Protein AF-A0A3P6UC79-F1 (afdb_monomer_lite)

Secondary structure (DSSP, 8-state):
-HHHHHHHH---HHHHHHHHHTT-SSPPPPBP-SSSSS-S--B-HHHHHHHHHHHHHTTS--TTT--HHHHHHHTSGGGT-EEEEETTTEEEEPPP-SS-EEETTEEE--PPP----

InterPro domains:
  IPR029021 Protein-tyrosine phosphatase-like [G3DSA:3.90.190.10] (1-56)
  IPR029021 Protein-tyrosine phosphatase-like [SSF52799] (1-64)
  IPR029021 Protein-tyrosine phosphatase-like [SSF52799] (46-107)
  IPR029260 Dual specificity/tyrosine protein phosphatase, N-terminal [PF14671] (1-54)
  IPR050561 Protein Tyrosine Phosphatase [PTHR23339] (2-96)

Sequence (117 aa):
MASYLIIYHGVTADAAYLRLEAAQPPKFIGFRDAALGEPTYLLHLHDVLRAVEKGLHHKWFDINTFDAEEYELYERVENGDMNWIIPGKILSFCGPHNESRIEDGDNFVLDGPHIRL

Radius of gyration: 18.31 Å; chains: 1; bounding box: 44×36×46 Å

Organism: Cylicostephanus goldi (NCBI:txid71465)

Structure (mmCIF, N/CA/C/O backbone):
data_AF-A0A3P6UC79-F1
#
_entry.id   AF-A0A3P6UC79-F1
#
loop_
_atom_site.group_PDB
_atom_site.id
_atom_site.type_symbol
_atom_site.label_atom_id
_atom_site.label_alt_id
_atom_site.label_comp_id
_atom_site.label_asym_id
_atom_site.label_entity_id
_atom_site.label_seq_id
_atom_site.pdbx_PDB_ins_code
_atom_site.Cartn_x
_atom_site.Cartn_y
_atom_site.Cartn_z
_atom_site.occupancy
_atom_site.B_iso_or_equiv
_atom_site.auth_seq_id
_atom_site.auth_comp_id
_atom_site.auth_asym_id
_atom_site.auth_atom_id
_atom_site.pdbx_PDB_model_num
ATOM 1 N N . MET A 1 1 ? 0.071 -2.349 12.214 1.00 85.75 1 MET A N 1
ATOM 2 C CA . MET A 1 1 ? -1.015 -2.903 13.063 1.00 85.75 1 MET A CA 1
ATOM 3 C C . MET A 1 1 ? -2.410 -2.564 12.534 1.00 85.75 1 MET A C 1
ATOM 5 O O . MET A 1 1 ? -3.192 -3.481 12.345 1.00 85.75 1 MET A O 1
ATOM 9 N N . ALA A 1 2 ? -2.733 -1.298 12.244 1.00 93.44 2 ALA A N 1
ATOM 10 C CA . ALA A 1 2 ? -4.046 -0.920 11.701 1.00 93.44 2 ALA A CA 1
ATOM 11 C C . ALA A 1 2 ? -4.360 -1.563 10.333 1.00 93.44 2 ALA A C 1
ATOM 13 O O . ALA A 1 2 ? -5.404 -2.185 10.177 1.00 93.44 2 ALA A O 1
ATOM 14 N N . SER A 1 3 ? -3.428 -1.491 9.376 1.00 95.50 3 SER A N 1
ATOM 15 C CA . SER A 1 3 ? -3.563 -2.122 8.053 1.00 95.50 3 SER A CA 1
ATOM 16 C C . SER A 1 3 ? -3.791 -3.633 8.133 1.00 95.50 3 SER A C 1
ATOM 18 O O . SER A 1 3 ? -4.627 -4.163 7.414 1.00 95.50 3 SER A O 1
ATOM 20 N N . TYR A 1 4 ? -3.120 -4.316 9.064 1.00 95.94 4 TYR A N 1
ATOM 21 C CA . TYR A 1 4 ? -3.323 -5.742 9.323 1.00 95.94 4 TYR A CA 1
ATOM 22 C C . TYR A 1 4 ? -4.775 -6.060 9.722 1.00 95.94 4 TYR A C 1
ATOM 24 O O . TYR A 1 4 ? -5.352 -7.013 9.210 1.00 95.94 4 TYR A O 1
ATOM 32 N N . LEU A 1 5 ? -5.403 -5.238 10.575 1.00 95.94 5 LEU A N 1
ATOM 33 C CA . LEU A 1 5 ? -6.818 -5.409 10.932 1.00 95.94 5 LEU A CA 1
ATOM 34 C C . LEU A 1 5 ? -7.749 -5.233 9.725 1.00 95.94 5 LEU A C 1
ATOM 36 O O . LEU A 1 5 ? -8.759 -5.925 9.627 1.00 95.94 5 LEU A O 1
ATOM 40 N N . ILE A 1 6 ? -7.412 -4.324 8.813 1.00 97.50 6 ILE A N 1
ATOM 41 C CA . ILE A 1 6 ? -8.199 -4.093 7.599 1.00 97.50 6 ILE A CA 1
ATOM 42 C C . ILE A 1 6 ? -8.055 -5.289 6.648 1.00 97.50 6 ILE A C 1
ATOM 44 O O . ILE A 1 6 ? -9.056 -5.864 6.234 1.00 97.50 6 ILE A O 1
ATOM 48 N N . ILE A 1 7 ? -6.817 -5.705 6.363 1.00 97.00 7 ILE A N 1
ATOM 49 C CA . ILE A 1 7 ? -6.505 -6.763 5.391 1.00 97.00 7 ILE A CA 1
ATOM 50 C C . ILE A 1 7 ? -6.976 -8.140 5.880 1.00 97.00 7 ILE A C 1
ATOM 52 O O . ILE A 1 7 ? -7.666 -8.843 5.150 1.00 97.00 7 ILE A O 1
ATOM 56 N N . TYR A 1 8 ? -6.627 -8.530 7.109 1.00 96.12 8 TYR A N 1
ATOM 57 C CA . TYR A 1 8 ? -6.860 -9.894 7.605 1.00 96.12 8 TYR A CA 1
ATOM 58 C C . TYR A 1 8 ? -8.159 -10.061 8.389 1.00 96.12 8 TYR A C 1
ATOM 60 O O . TYR A 1 8 ? -8.714 -11.156 8.434 1.00 96.12 8 TYR A O 1
ATOM 68 N N . HIS A 1 9 ? -8.646 -8.999 9.033 1.00 95.38 9 HIS A N 1
ATOM 69 C CA . HIS A 1 9 ? -9.846 -9.064 9.870 1.00 95.38 9 HIS A CA 1
ATOM 70 C C . HIS A 1 9 ? -11.046 -8.319 9.270 1.00 95.38 9 HIS A C 1
ATOM 72 O O . HIS A 1 9 ? -12.098 -8.275 9.908 1.00 95.38 9 HIS A O 1
ATOM 78 N N . GLY A 1 10 ? -10.910 -7.732 8.073 1.00 94.56 10 GLY A N 1
ATOM 79 C CA . GLY A 1 10 ? -11.996 -7.027 7.384 1.00 94.56 10 GLY A CA 1
ATOM 80 C C . GLY A 1 10 ? -12.540 -5.825 8.160 1.00 94.56 10 GLY A C 1
ATOM 81 O O . GLY A 1 10 ? -13.695 -5.438 7.986 1.00 94.56 10 GLY A O 1
ATOM 82 N N . VAL A 1 11 ? -11.746 -5.260 9.073 1.00 97.06 11 VAL A N 1
ATOM 83 C CA . VAL A 1 11 ? -12.148 -4.096 9.867 1.00 97.06 11 VAL A CA 1
ATOM 84 C C . VAL A 1 11 ? -12.126 -2.858 8.975 1.00 97.06 11 VAL A C 1
ATOM 86 O O . VAL A 1 11 ? -11.161 -2.642 8.253 1.00 97.06 11 VAL A O 1
ATOM 89 N N . THR A 1 12 ? -13.153 -2.011 9.056 1.00 97.81 12 THR A N 1
ATOM 90 C CA . THR A 1 12 ? -13.175 -0.755 8.282 1.00 97.81 12 THR A CA 1
ATOM 91 C C . THR A 1 12 ? -12.043 0.193 8.685 1.00 97.81 12 THR A C 1
ATOM 93 O O . THR A 1 12 ? -11.631 0.200 9.853 1.00 97.81 12 THR A O 1
ATOM 96 N N . ALA A 1 13 ? -11.590 1.047 7.766 1.00 97.19 13 ALA A N 1
ATOM 97 C CA . ALA A 1 13 ? -10.519 2.014 8.025 1.00 97.19 13 ALA A CA 1
ATOM 98 C C . ALA A 1 13 ? -10.817 2.926 9.229 1.00 97.19 13 ALA A C 1
ATOM 100 O O . ALA A 1 13 ? -9.952 3.128 10.084 1.00 97.19 13 ALA A O 1
ATOM 101 N N . ASP A 1 14 ? -12.054 3.418 9.335 1.00 96.31 14 ASP A N 1
ATOM 102 C CA . ASP A 1 14 ? -12.504 4.276 10.436 1.00 96.31 14 ASP A CA 1
ATOM 103 C C . ASP A 1 14 ? -12.452 3.536 11.786 1.00 96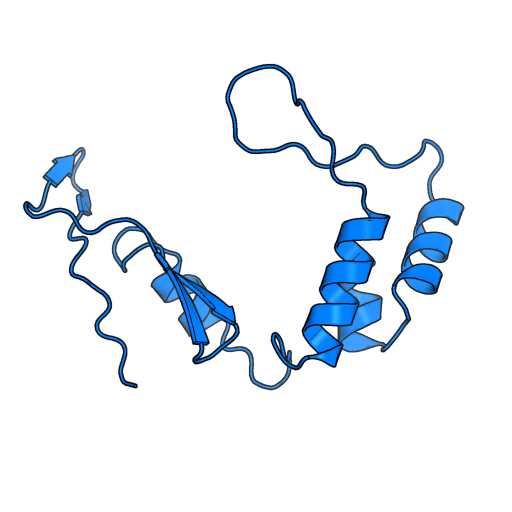.31 14 ASP A C 1
ATOM 105 O O . ASP A 1 14 ? -11.905 4.045 12.766 1.00 96.31 14 ASP A O 1
ATOM 109 N N . ALA A 1 15 ? -12.949 2.295 11.843 1.00 95.88 15 ALA A N 1
ATOM 110 C CA . ALA A 1 15 ? -12.910 1.495 13.068 1.00 95.88 15 ALA A CA 1
ATOM 111 C C . ALA A 1 15 ? -11.476 1.123 13.481 1.00 95.88 15 ALA A C 1
ATOM 113 O O . ALA A 1 15 ? -11.159 1.117 14.672 1.00 95.88 15 ALA A O 1
ATOM 114 N N . ALA A 1 16 ? -10.600 0.816 12.519 1.00 95.19 16 ALA A N 1
ATOM 115 C CA . ALA A 1 16 ? -9.190 0.548 12.787 1.00 95.19 16 ALA A CA 1
ATOM 116 C C . ALA A 1 16 ? -8.480 1.799 13.330 1.00 95.19 16 ALA A C 1
ATOM 118 O O . ALA A 1 16 ? -7.730 1.695 14.301 1.00 95.19 16 ALA A O 1
ATOM 119 N N . TYR A 1 17 ? -8.758 2.973 12.756 1.00 94.19 17 TYR A N 1
ATOM 120 C CA . TYR A 1 17 ? -8.204 4.249 13.205 1.00 94.19 17 TYR A CA 1
ATOM 121 C C . TYR A 1 17 ? -8.605 4.575 14.649 1.00 94.19 17 TYR A C 1
ATOM 123 O O . TYR A 1 17 ? -7.728 4.810 15.479 1.00 94.19 17 TYR A O 1
ATOM 131 N N . LEU A 1 18 ? -9.898 4.486 14.984 1.00 92.75 18 LEU A N 1
ATOM 132 C CA . LEU A 1 18 ? -10.399 4.773 16.336 1.00 92.75 18 LEU A CA 1
ATOM 133 C C . LEU A 1 18 ? -9.784 3.858 17.405 1.00 92.75 18 LEU A C 1
ATOM 135 O O . LEU A 1 18 ? -9.486 4.307 18.511 1.00 92.75 18 LEU A O 1
ATOM 139 N N . ARG A 1 19 ? -9.555 2.577 17.080 1.00 91.12 19 ARG A N 1
ATOM 140 C CA . ARG A 1 19 ? -8.898 1.627 17.997 1.00 91.12 19 ARG A CA 1
ATOM 141 C C . ARG A 1 19 ? -7.454 2.015 18.303 1.00 91.12 19 ARG A C 1
ATOM 143 O O . ARG A 1 19 ? -7.006 1.795 19.424 1.00 91.12 19 ARG A O 1
ATOM 150 N N . LEU A 1 20 ? -6.731 2.561 17.324 1.00 87.81 20 LEU A N 1
ATOM 151 C CA . LEU A 1 20 ? -5.366 3.040 17.536 1.00 87.81 20 LEU A CA 1
ATOM 152 C C . LEU A 1 20 ? -5.337 4.390 18.250 1.00 87.81 20 LEU A C 1
ATOM 154 O O . LEU A 1 20 ? -4.541 4.559 19.167 1.00 87.81 20 LEU A O 1
ATOM 158 N N . GLU A 1 21 ? -6.197 5.331 17.858 1.00 84.38 21 GLU A N 1
ATOM 159 C CA . GLU A 1 21 ? -6.249 6.667 18.463 1.00 84.38 21 GLU A CA 1
ATOM 160 C C . GLU A 1 21 ? -6.561 6.589 19.963 1.00 84.38 21 GLU A C 1
ATOM 162 O O . GLU A 1 21 ? -5.900 7.241 20.769 1.00 84.38 21 GLU A O 1
ATOM 167 N N . ALA A 1 22 ? -7.496 5.720 20.357 1.00 81.88 22 ALA A N 1
ATOM 168 C CA . ALA A 1 22 ? -7.827 5.499 21.763 1.00 81.88 22 ALA A CA 1
ATOM 169 C C . ALA A 1 22 ? -6.657 4.933 22.590 1.00 81.88 22 ALA A C 1
ATOM 171 O O . ALA A 1 22 ? -6.630 5.102 23.808 1.00 81.88 22 ALA A O 1
ATOM 172 N N . ALA A 1 23 ? -5.699 4.256 21.950 1.00 72.12 23 ALA A N 1
ATOM 173 C CA . ALA A 1 23 ? -4.596 3.583 22.625 1.00 72.12 23 ALA A CA 1
ATOM 174 C C . ALA A 1 23 ? -3.355 4.473 22.826 1.00 72.12 23 ALA A C 1
ATOM 176 O O . ALA A 1 23 ? -2.461 4.077 23.575 1.00 72.12 23 ALA A O 1
ATOM 177 N N . GLN A 1 24 ? -3.265 5.642 22.174 1.00 69.25 24 GLN A N 1
ATOM 178 C CA . GLN A 1 24 ? -2.022 6.420 22.151 1.00 69.25 24 GLN A CA 1
ATOM 179 C C . GLN A 1 24 ? -2.240 7.946 22.088 1.00 69.25 24 GLN A C 1
ATOM 181 O O . GLN A 1 24 ? -2.257 8.532 21.008 1.00 69.25 24 GLN A O 1
ATOM 186 N N . PRO A 1 25 ? -2.339 8.638 23.237 1.00 66.88 25 PRO A N 1
ATOM 187 C CA . PRO A 1 25 ? -1.982 10.051 23.320 1.00 66.88 25 PRO A CA 1
ATOM 188 C C . PRO A 1 25 ? -0.445 10.181 23.384 1.00 66.88 25 PRO A C 1
ATOM 190 O O . PRO A 1 25 ? 0.175 9.474 24.181 1.00 66.88 25 PRO A O 1
ATOM 193 N N . PRO A 1 26 ? 0.212 11.070 22.610 1.00 74.50 26 PRO A N 1
ATOM 194 C CA . PRO A 1 26 ? -0.315 12.125 21.731 1.00 74.50 26 PRO A CA 1
ATOM 195 C C . PRO A 1 26 ? -0.739 11.643 20.330 1.00 74.50 26 PRO A C 1
ATOM 197 O O . PRO A 1 26 ? -0.379 10.553 19.902 1.00 74.50 26 PRO A O 1
ATOM 200 N N . LYS A 1 27 ? -1.474 12.501 19.599 1.00 80.75 27 LYS A N 1
ATOM 201 C CA . LYS A 1 27 ? -1.952 12.232 18.228 1.00 80.75 27 LYS A CA 1
ATOM 202 C C . LYS A 1 27 ? -0.818 11.818 17.280 1.00 80.75 27 LYS A C 1
ATOM 204 O O . LYS A 1 27 ? 0.287 12.351 17.359 1.00 80.75 27 LYS A O 1
ATOM 209 N N . PHE A 1 28 ? -1.138 10.936 16.331 1.00 87.56 28 PHE A N 1
ATOM 210 C CA . PHE A 1 28 ? -0.211 10.505 15.284 1.00 87.56 28 PHE A CA 1
ATOM 211 C C . PHE A 1 28 ? 0.289 11.681 14.437 1.00 87.56 28 PHE A C 1
ATOM 213 O O . PHE A 1 28 ? -0.498 12.511 13.974 1.00 87.56 28 PHE A O 1
ATOM 220 N N . ILE A 1 29 ? 1.601 11.711 14.205 1.00 90.75 29 ILE A N 1
ATOM 221 C CA . ILE A 1 29 ? 2.248 12.642 13.279 1.00 90.75 29 ILE A CA 1
ATOM 222 C C . ILE A 1 29 ? 1.983 12.152 11.848 1.00 90.75 29 ILE A C 1
ATOM 224 O O . ILE A 1 29 ? 1.976 10.946 11.597 1.00 90.75 29 ILE A O 1
ATOM 228 N N . GLY A 1 30 ? 1.720 13.076 10.921 1.00 93.00 30 GLY A N 1
ATOM 229 C CA . GLY A 1 30 ? 1.505 12.737 9.513 1.00 93.00 30 GLY A CA 1
ATOM 230 C C . GLY A 1 30 ? 2.794 12.309 8.803 1.00 93.00 30 GLY A C 1
ATOM 231 O O . GLY A 1 30 ? 3.894 12.690 9.203 1.00 93.00 30 GLY A O 1
ATOM 232 N N . PHE A 1 31 ? 2.651 11.522 7.739 1.00 95.75 31 PHE A N 1
ATOM 233 C CA . PHE A 1 31 ? 3.761 11.071 6.902 1.00 95.75 31 PHE A CA 1
ATOM 234 C C . PHE A 1 31 ? 4.196 12.190 5.949 1.00 95.75 31 PHE A C 1
ATOM 236 O O . PHE A 1 31 ? 3.351 12.842 5.334 1.00 95.75 31 PHE A O 1
ATOM 243 N N . ARG A 1 32 ? 5.508 12.406 5.832 1.00 96.50 32 ARG A N 1
ATOM 244 C CA . ARG A 1 32 ? 6.105 13.373 4.899 1.00 96.50 32 ARG A CA 1
ATOM 245 C C . ARG A 1 32 ? 6.452 12.718 3.566 1.00 96.50 32 ARG A C 1
ATOM 247 O O . ARG A 1 32 ? 6.575 11.498 3.486 1.00 96.50 32 ARG A O 1
ATOM 254 N N . ASP A 1 33 ? 6.655 13.541 2.552 1.00 96.06 33 ASP A N 1
ATOM 255 C CA . ASP A 1 33 ? 7.181 13.120 1.262 1.00 96.06 33 ASP A CA 1
ATOM 256 C C . ASP A 1 33 ? 8.716 12.970 1.274 1.00 96.06 33 ASP A C 1
ATOM 258 O O . ASP A 1 33 ? 9.396 13.272 2.264 1.00 96.06 33 ASP A O 1
ATOM 262 N N . ALA A 1 34 ? 9.251 12.481 0.152 1.00 95.31 34 ALA A N 1
ATOM 263 C CA . ALA A 1 34 ? 10.675 12.216 -0.044 1.00 95.31 34 ALA A CA 1
ATOM 264 C C . ALA A 1 34 ? 11.484 13.444 -0.511 1.00 95.31 34 ALA A C 1
ATOM 266 O O . ALA A 1 34 ? 12.693 13.326 -0.714 1.00 95.31 34 ALA A O 1
ATOM 267 N N . ALA A 1 35 ? 10.861 14.616 -0.702 1.00 94.81 35 ALA A N 1
ATOM 268 C CA . ALA A 1 35 ? 11.584 15.803 -1.142 1.00 94.81 35 ALA A CA 1
ATOM 269 C C . ALA A 1 35 ? 12.543 16.348 -0.073 1.00 94.81 35 ALA A C 1
ATOM 271 O O . ALA A 1 35 ? 12.357 16.197 1.142 1.00 94.81 35 ALA A O 1
ATOM 272 N N . LEU A 1 36 ? 13.569 17.047 -0.563 1.00 94.31 36 LEU A N 1
ATOM 273 C CA . LEU A 1 36 ? 14.493 17.815 0.261 1.00 94.31 36 LEU A CA 1
ATOM 274 C C . LEU A 1 36 ? 13.820 19.101 0.754 1.00 94.31 36 LEU A C 1
ATOM 276 O O . LEU A 1 36 ? 13.245 19.851 -0.033 1.00 94.31 36 LEU A O 1
ATOM 280 N N . GLY A 1 37 ? 13.963 19.383 2.049 1.00 93.88 37 GLY A N 1
ATOM 281 C CA . GLY A 1 37 ? 13.427 20.584 2.690 1.00 93.88 37 GLY A CA 1
ATOM 282 C C . GLY A 1 37 ? 12.210 20.317 3.575 1.00 93.88 37 GLY A C 1
ATOM 283 O O . GLY A 1 37 ? 11.986 19.193 4.040 1.00 93.88 37 GLY A O 1
ATOM 284 N N . GLU A 1 38 ? 11.468 21.387 3.852 1.00 94.81 38 GLU A N 1
ATOM 285 C CA . GLU A 1 38 ? 10.280 21.351 4.704 1.00 94.81 38 GLU A CA 1
ATOM 286 C C . GLU A 1 38 ? 9.090 20.704 3.978 1.00 94.81 38 GLU A C 1
ATOM 288 O O . GLU A 1 38 ? 8.843 21.024 2.810 1.00 94.81 38 GLU A O 1
ATOM 293 N N . PRO A 1 39 ? 8.325 19.825 4.651 1.00 93.94 39 PRO A N 1
ATOM 294 C CA . PRO A 1 39 ? 7.169 19.187 4.043 1.00 93.94 39 PRO A CA 1
ATOM 295 C C . PRO A 1 39 ? 6.084 20.228 3.757 1.00 93.94 39 PRO A C 1
ATOM 297 O O . PRO A 1 39 ? 5.651 20.968 4.641 1.00 93.94 39 PRO A O 1
ATOM 300 N N . THR A 1 40 ? 5.602 20.257 2.518 1.00 95.38 40 THR A N 1
ATOM 301 C CA . THR A 1 40 ? 4.474 21.121 2.122 1.00 95.38 40 THR A CA 1
ATOM 302 C C . THR A 1 40 ? 3.120 20.499 2.457 1.00 95.38 40 THR A C 1
ATOM 304 O O . THR A 1 40 ? 2.114 21.202 2.557 1.00 95.38 40 THR A O 1
ATOM 307 N N . TYR A 1 41 ? 3.094 19.181 2.657 1.00 95.25 41 TYR A N 1
ATOM 308 C CA . TYR A 1 41 ? 1.913 18.410 3.004 1.00 95.25 41 TYR A CA 1
ATOM 309 C C . TYR A 1 41 ? 2.301 17.223 3.888 1.00 95.25 41 TYR A C 1
ATOM 311 O O . TYR A 1 41 ? 3.337 16.593 3.679 1.00 95.25 41 TYR A O 1
ATOM 319 N N . LEU A 1 42 ? 1.453 16.913 4.870 1.00 95.56 42 LEU A N 1
ATOM 320 C CA . LEU A 1 42 ? 1.594 15.739 5.724 1.00 95.56 42 LEU A CA 1
ATOM 321 C C . LEU A 1 42 ? 0.378 14.837 5.530 1.00 95.56 42 LEU A C 1
ATOM 323 O O . LEU A 1 42 ? -0.750 15.239 5.814 1.00 95.56 42 LEU A O 1
ATOM 327 N N . LEU A 1 43 ? 0.611 13.610 5.071 1.00 96.56 43 LEU A N 1
ATOM 328 C CA . LEU A 1 43 ? -0.439 12.621 4.861 1.00 96.56 43 LEU A CA 1
ATOM 329 C C . LEU A 1 43 ? -0.869 12.029 6.206 1.00 96.56 43 LEU A C 1
ATOM 331 O O . LEU A 1 43 ? -0.057 11.446 6.929 1.00 96.56 43 LEU A O 1
ATOM 335 N N . HIS A 1 44 ? -2.146 12.158 6.563 1.00 94.38 44 HIS A N 1
ATOM 336 C CA . HIS A 1 44 ? -2.635 11.626 7.831 1.00 94.38 44 HIS A CA 1
ATOM 337 C C . HIS A 1 44 ? -2.777 10.102 7.789 1.00 94.38 44 HIS A C 1
ATOM 339 O O . HIS A 1 44 ? -3.189 9.517 6.789 1.00 94.38 44 HIS A O 1
ATOM 345 N N . LEU A 1 45 ? -2.516 9.448 8.928 1.00 94.44 45 LEU A N 1
ATOM 346 C CA . LEU A 1 45 ? -2.692 7.998 9.076 1.00 94.44 45 LEU A CA 1
ATOM 347 C C . LEU A 1 45 ? -4.092 7.533 8.657 1.00 94.44 45 LEU A C 1
ATOM 349 O O . LEU A 1 45 ? -4.233 6.480 8.044 1.00 94.44 45 LEU A O 1
ATOM 353 N N . HIS A 1 46 ? -5.126 8.319 8.958 1.00 95.06 46 HIS A N 1
ATOM 354 C CA . HIS A 1 46 ? -6.496 7.982 8.583 1.00 95.06 46 HIS A CA 1
ATOM 355 C C . HIS A 1 46 ? -6.683 7.888 7.062 1.00 95.06 46 HIS A C 1
ATOM 357 O O . HIS A 1 46 ? -7.335 6.960 6.581 1.00 95.06 46 HIS A O 1
ATOM 363 N N . ASP A 1 47 ? -6.049 8.787 6.306 1.00 96.62 47 ASP A N 1
ATOM 364 C CA . ASP A 1 47 ? -6.095 8.785 4.843 1.00 96.62 47 ASP A CA 1
ATOM 365 C C . ASP A 1 47 ? -5.382 7.556 4.266 1.00 96.62 47 ASP A C 1
ATOM 367 O O . ASP A 1 47 ? -5.906 6.914 3.355 1.00 96.62 47 ASP A O 1
ATOM 371 N N . VAL A 1 48 ? -4.247 7.157 4.856 1.00 97.19 48 VAL A N 1
ATOM 372 C CA . VAL A 1 48 ? -3.531 5.921 4.488 1.00 97.19 48 VAL A CA 1
ATOM 373 C C . VAL A 1 48 ? -4.418 4.692 4.690 1.00 97.19 48 VAL A C 1
ATOM 375 O O . VAL A 1 48 ? -4.522 3.845 3.806 1.00 97.19 48 VAL A O 1
ATOM 378 N N . LEU A 1 49 ? -5.107 4.589 5.830 1.00 97.50 49 LEU A N 1
ATOM 379 C CA . LEU A 1 49 ? -5.980 3.444 6.116 1.00 97.50 49 LEU A CA 1
ATOM 380 C C . LEU A 1 49 ? -7.173 3.368 5.161 1.00 97.50 49 LEU A C 1
ATOM 382 O O . LEU A 1 49 ? -7.519 2.283 4.695 1.00 97.50 49 LEU A O 1
ATOM 386 N N . ARG A 1 50 ? -7.764 4.516 4.817 1.00 97.88 50 ARG A N 1
ATOM 387 C CA . ARG A 1 50 ? -8.830 4.599 3.809 1.00 97.88 50 ARG A CA 1
ATOM 388 C C . ARG A 1 50 ? -8.335 4.216 2.418 1.00 97.88 50 ARG A C 1
ATOM 390 O O . ARG A 1 50 ? -9.084 3.609 1.657 1.00 97.88 50 ARG A O 1
ATOM 397 N N . ALA A 1 51 ? -7.092 4.549 2.073 1.00 97.88 51 ALA A N 1
ATOM 398 C CA . ALA A 1 51 ? -6.486 4.121 0.816 1.00 97.88 51 ALA A CA 1
ATOM 399 C C . ALA A 1 51 ? -6.305 2.595 0.765 1.00 97.88 51 ALA A C 1
ATOM 401 O O . ALA A 1 51 ? -6.670 1.985 -0.237 1.00 97.88 51 ALA A O 1
ATOM 402 N N . VAL A 1 52 ? -5.840 1.970 1.855 1.00 97.75 52 VAL A N 1
ATOM 403 C CA . VAL A 1 52 ? -5.727 0.500 1.964 1.00 97.75 52 VAL A CA 1
ATOM 404 C C . VAL A 1 52 ? -7.089 -0.172 1.782 1.00 97.75 52 VAL A C 1
ATOM 406 O O . VAL A 1 52 ? -7.227 -1.080 0.965 1.00 97.75 52 VAL A O 1
ATOM 409 N N . GLU A 1 53 ? -8.115 0.300 2.492 1.00 97.88 53 GLU A N 1
ATOM 410 C CA . GLU A 1 53 ? -9.483 -0.224 2.374 1.00 97.88 53 GLU A CA 1
ATOM 411 C C . GLU A 1 53 ? -10.028 -0.102 0.940 1.00 97.88 53 GLU A C 1
ATOM 413 O O . GLU A 1 53 ? -10.582 -1.061 0.401 1.00 97.88 53 GLU A O 1
ATOM 418 N N . LYS A 1 54 ? -9.818 1.045 0.281 1.00 97.69 54 LYS A N 1
ATOM 419 C CA . LYS A 1 54 ? -10.203 1.239 -1.127 1.00 97.69 54 LYS A CA 1
ATOM 420 C C . LYS A 1 54 ? -9.437 0.319 -2.076 1.00 97.69 54 LYS A C 1
ATOM 422 O O . LYS A 1 54 ? -10.042 -0.218 -3.002 1.00 97.69 54 LYS A O 1
ATOM 427 N N . GLY A 1 55 ? -8.138 0.121 -1.852 1.00 97.25 55 GLY A N 1
ATOM 428 C CA . GLY A 1 55 ? -7.308 -0.781 -2.651 1.00 97.25 55 GLY A CA 1
ATOM 429 C C . GLY A 1 55 ? -7.812 -2.223 -2.597 1.00 97.25 55 GLY A C 1
ATOM 430 O O . GLY A 1 55 ? -7.946 -2.866 -3.637 1.00 97.25 55 GLY A O 1
ATOM 431 N N . LEU A 1 56 ? -8.196 -2.694 -1.407 1.00 96.94 56 LEU A N 1
ATOM 432 C CA . LEU A 1 56 ? -8.840 -3.999 -1.224 1.00 96.94 56 LEU A CA 1
ATOM 433 C C . LEU A 1 56 ? -10.202 -4.060 -1.932 1.00 96.94 56 LEU A C 1
ATOM 435 O O . LEU A 1 56 ? -10.473 -4.999 -2.678 1.00 96.94 56 LEU A O 1
ATOM 439 N N . HIS A 1 57 ? -11.047 -3.038 -1.756 1.00 96.75 57 HIS A N 1
ATOM 440 C CA . HIS A 1 57 ? -12.374 -2.978 -2.379 1.00 96.75 57 HIS A CA 1
ATOM 441 C C . HIS A 1 57 ? -12.312 -3.045 -3.913 1.00 96.75 57 HIS A C 1
ATOM 443 O O . HIS A 1 57 ? -13.108 -3.740 -4.545 1.00 96.75 57 HIS A O 1
ATOM 449 N N . HIS A 1 58 ? -11.347 -2.351 -4.518 1.00 97.12 58 HIS A N 1
ATOM 450 C CA . HIS A 1 58 ? -11.140 -2.346 -5.966 1.00 97.12 58 HIS A CA 1
ATOM 451 C C . HIS A 1 58 ? -10.265 -3.497 -6.481 1.00 97.12 58 HIS A C 1
ATOM 453 O O . HIS A 1 58 ? -10.004 -3.551 -7.685 1.00 97.12 58 HIS A O 1
ATOM 459 N N . LYS A 1 59 ? -9.848 -4.426 -5.608 1.00 95.56 59 LYS A N 1
ATOM 460 C CA . LYS A 1 59 ? -8.975 -5.565 -5.937 1.00 95.56 59 LYS A CA 1
ATOM 461 C C . LYS A 1 59 ? -7.641 -5.145 -6.561 1.00 95.56 59 LYS A C 1
ATOM 463 O O . LYS A 1 59 ? -7.137 -5.799 -7.468 1.00 95.56 59 LYS A O 1
ATOM 468 N N . TRP A 1 60 ? -7.084 -4.026 -6.104 1.00 95.88 60 TRP A N 1
ATOM 469 C CA . TRP A 1 60 ? -5.717 -3.624 -6.454 1.00 95.88 60 TRP A CA 1
ATOM 470 C C . TRP A 1 60 ? -4.684 -4.413 -5.651 1.00 95.88 60 TRP A C 1
ATOM 472 O O . TRP A 1 60 ? -3.554 -4.568 -6.091 1.00 95.88 60 TRP A O 1
ATOM 482 N N . PHE A 1 61 ? -5.099 -4.933 -4.498 1.00 95.62 61 PHE A N 1
ATOM 483 C CA . PHE A 1 61 ? -4.307 -5.793 -3.638 1.00 95.62 61 PHE A CA 1
ATOM 484 C C . PHE A 1 61 ? -5.182 -6.945 -3.129 1.00 95.62 61 PHE A C 1
ATOM 486 O O . PHE A 1 61 ? -6.317 -6.713 -2.707 1.00 95.62 61 PHE A O 1
ATOM 493 N N . ASP A 1 62 ? -4.656 -8.168 -3.159 1.00 94.56 62 ASP A N 1
ATOM 494 C CA . ASP A 1 62 ? -5.268 -9.362 -2.570 1.00 94.56 62 ASP A CA 1
ATOM 495 C C . ASP A 1 62 ? -4.175 -10.185 -1.888 1.00 94.56 62 ASP A C 1
ATOM 497 O O . ASP A 1 62 ? -3.259 -10.684 -2.536 1.00 94.56 62 ASP A O 1
ATOM 501 N N . ILE A 1 63 ? -4.282 -10.326 -0.568 1.00 93.88 63 ILE A N 1
ATOM 502 C CA . ILE A 1 63 ? -3.284 -11.013 0.255 1.00 93.88 63 ILE A CA 1
ATOM 503 C C . ILE A 1 63 ? -3.154 -12.506 -0.074 1.00 93.88 63 ILE A C 1
ATOM 505 O O . ILE A 1 63 ? -2.112 -13.094 0.184 1.00 93.88 63 ILE A O 1
ATOM 509 N N . ASN A 1 64 ? -4.193 -13.127 -0.643 1.00 94.19 64 ASN A N 1
ATOM 510 C CA . ASN A 1 64 ? -4.180 -14.558 -0.955 1.00 94.19 64 ASN A CA 1
ATOM 511 C C . ASN A 1 64 ? -3.441 -14.867 -2.258 1.00 94.19 64 ASN A C 1
ATOM 513 O O . ASN A 1 64 ? -3.059 -16.012 -2.483 1.00 94.19 64 ASN A O 1
ATOM 517 N N . THR A 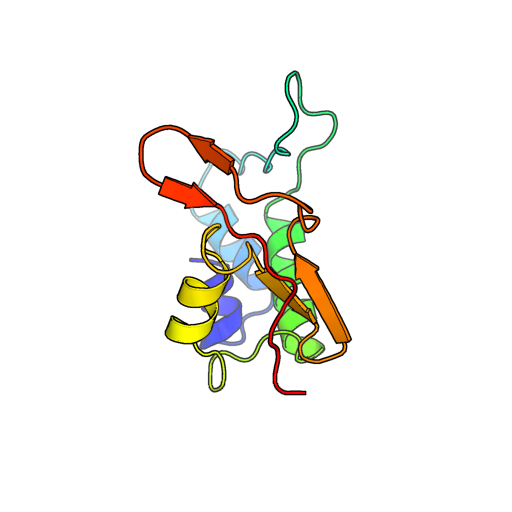1 65 ? -3.289 -13.868 -3.127 1.00 94.12 65 THR A N 1
ATOM 518 C CA . THR A 1 65 ? -2.637 -14.011 -4.434 1.00 94.12 65 THR A CA 1
ATOM 519 C C . THR A 1 65 ? -1.378 -13.163 -4.557 1.00 94.12 65 THR A C 1
ATOM 521 O O . THR A 1 65 ? -0.736 -13.200 -5.599 1.00 94.12 65 THR A O 1
ATOM 524 N N . PHE A 1 66 ? -1.060 -12.350 -3.550 1.00 94.88 66 PHE A N 1
ATOM 525 C CA . PHE A 1 66 ? 0.120 -11.499 -3.550 1.00 94.88 66 PHE A CA 1
ATOM 526 C C . PHE A 1 66 ? 1.388 -12.352 -3.440 1.00 94.88 66 PHE A C 1
ATOM 528 O O . PHE A 1 66 ? 1.563 -13.079 -2.462 1.00 94.88 66 PHE A O 1
ATOM 535 N N . ASP A 1 67 ? 2.262 -12.239 -4.437 1.00 95.06 67 ASP A N 1
ATOM 536 C CA . ASP A 1 67 ? 3.567 -12.892 -4.461 1.00 95.06 67 ASP A CA 1
ATOM 537 C C . ASP A 1 67 ? 4.626 -11.938 -3.890 1.00 95.06 67 ASP A C 1
ATOM 539 O O . ASP A 1 67 ? 5.021 -10.955 -4.521 1.00 95.06 67 ASP A O 1
ATOM 543 N N . ALA A 1 68 ? 5.045 -12.207 -2.654 1.00 94.50 68 ALA A N 1
ATOM 544 C CA . ALA A 1 68 ? 6.051 -11.397 -1.979 1.00 94.50 68 ALA A CA 1
ATOM 545 C C . ALA A 1 68 ? 7.450 -11.579 -2.588 1.00 94.50 68 ALA A C 1
ATOM 547 O O . ALA A 1 68 ? 8.213 -10.619 -2.627 1.00 94.50 68 ALA A O 1
ATOM 548 N N . GLU A 1 69 ? 7.775 -12.777 -3.086 1.00 94.81 69 GLU A N 1
ATOM 549 C CA . GLU A 1 69 ? 9.084 -13.056 -3.684 1.00 94.81 69 GLU A CA 1
ATOM 550 C C . GLU A 1 69 ? 9.227 -12.312 -5.016 1.00 94.81 69 GLU A C 1
ATOM 552 O O . GLU A 1 69 ? 10.269 -11.716 -5.282 1.00 94.81 69 GLU A O 1
ATOM 557 N N . GLU A 1 70 ? 8.166 -12.284 -5.826 1.00 92.62 70 GLU A N 1
ATOM 558 C CA . GLU A 1 70 ? 8.126 -11.507 -7.068 1.00 92.62 70 GLU A CA 1
ATOM 559 C C . GLU A 1 70 ? 8.214 -9.997 -6.800 1.00 92.62 70 GLU A C 1
ATOM 561 O O . GLU A 1 70 ? 8.980 -9.295 -7.465 1.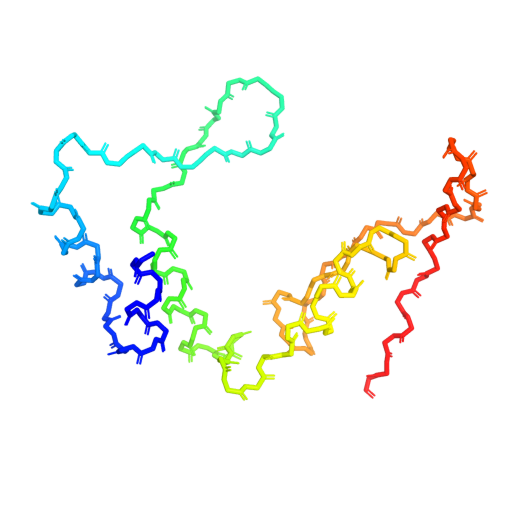00 92.62 70 GLU A O 1
ATOM 566 N N . TYR A 1 71 ? 7.457 -9.496 -5.818 1.00 93.62 71 TYR A N 1
ATOM 567 C CA . TYR A 1 71 ? 7.491 -8.083 -5.437 1.00 93.62 71 TYR A CA 1
ATOM 568 C C . TYR A 1 71 ? 8.903 -7.656 -5.002 1.00 93.62 71 TYR A C 1
ATOM 570 O O . TYR A 1 71 ? 9.452 -6.699 -5.544 1.00 93.62 71 TYR A O 1
ATOM 578 N N . GLU A 1 72 ? 9.525 -8.405 -4.085 1.00 92.88 72 GLU A N 1
ATOM 579 C CA . GLU A 1 72 ? 10.882 -8.126 -3.596 1.00 92.88 72 GLU A CA 1
ATOM 580 C C . GLU A 1 72 ? 11.955 -8.301 -4.676 1.00 92.88 72 GLU A C 1
ATOM 582 O O . GLU A 1 72 ? 13.016 -7.681 -4.592 1.00 92.88 72 GLU A O 1
ATOM 587 N N . LEU A 1 73 ? 11.722 -9.157 -5.676 1.00 90.25 73 LEU A N 1
ATOM 588 C CA . LEU A 1 73 ? 12.631 -9.319 -6.804 1.00 90.25 73 LEU A CA 1
ATOM 589 C C . LEU A 1 73 ? 12.652 -8.048 -7.655 1.00 90.25 73 LEU A C 1
ATOM 591 O O . LEU A 1 73 ? 13.730 -7.511 -7.903 1.00 90.25 73 LEU A O 1
ATOM 595 N N . TYR A 1 74 ? 11.489 -7.569 -8.096 1.00 89.38 74 TYR A N 1
ATOM 596 C CA . TYR A 1 74 ? 11.406 -6.455 -9.042 1.00 89.38 74 TYR A CA 1
ATOM 597 C C . TYR A 1 74 ? 11.549 -5.072 -8.404 1.00 89.38 74 TYR A C 1
ATOM 599 O O . TYR A 1 74 ? 11.900 -4.134 -9.115 1.00 89.38 74 TYR A O 1
ATOM 607 N N . GLU A 1 75 ? 11.360 -4.940 -7.089 1.00 88.69 75 GLU A N 1
ATOM 608 C CA . GLU A 1 75 ? 11.659 -3.701 -6.353 1.00 88.69 75 GLU A CA 1
ATOM 609 C C . GLU A 1 75 ? 13.153 -3.339 -6.412 1.00 88.69 75 GLU A C 1
ATOM 611 O O . GLU A 1 75 ? 13.532 -2.177 -6.281 1.00 88.69 75 GLU A O 1
ATOM 616 N N . ARG A 1 76 ? 14.033 -4.320 -6.633 1.00 84.88 76 ARG A N 1
ATOM 617 C CA . ARG A 1 76 ? 15.470 -4.055 -6.673 1.00 84.88 76 ARG A CA 1
ATOM 618 C C . ARG A 1 76 ? 15.863 -3.276 -7.919 1.00 84.88 76 ARG A C 1
ATOM 620 O O . ARG A 1 76 ? 15.400 -3.560 -9.025 1.00 84.88 76 ARG A O 1
ATOM 627 N N . VAL A 1 77 ? 16.792 -2.339 -7.746 1.00 83.06 77 VAL A N 1
ATOM 628 C CA . VAL A 1 77 ? 17.285 -1.477 -8.828 1.00 83.06 77 VAL A CA 1
ATOM 629 C C . VAL A 1 77 ? 17.900 -2.307 -9.952 1.00 83.06 77 VAL A C 1
ATOM 631 O O . VAL A 1 77 ? 17.632 -2.040 -11.121 1.00 83.06 77 VAL A O 1
ATOM 634 N N . GLU A 1 78 ? 18.653 -3.359 -9.620 1.00 80.81 78 GLU A N 1
ATOM 635 C CA . GLU A 1 78 ? 19.243 -4.273 -10.604 1.00 80.81 78 GLU A CA 1
ATOM 636 C C . GLU A 1 78 ? 18.206 -5.035 -11.442 1.00 80.81 78 GLU A C 1
ATOM 638 O O . GLU A 1 78 ? 18.530 -5.528 -12.518 1.00 80.81 78 GLU A O 1
ATOM 643 N N . ASN A 1 79 ? 16.961 -5.104 -10.966 1.00 81.12 79 ASN A N 1
ATOM 644 C CA . ASN A 1 79 ? 15.849 -5.778 -11.628 1.00 81.12 79 ASN A CA 1
ATOM 645 C C . ASN A 1 79 ? 14.806 -4.791 -12.178 1.00 81.12 79 ASN A C 1
ATOM 647 O O . ASN A 1 79 ? 13.752 -5.226 -12.640 1.00 81.12 79 ASN A O 1
ATOM 651 N N . GLY A 1 80 ? 15.097 -3.484 -12.157 1.00 80.12 80 GLY A N 1
ATOM 652 C CA . GLY A 1 80 ? 14.305 -2.443 -12.816 1.00 80.12 80 GLY A CA 1
ATOM 653 C C . GLY A 1 80 ? 13.576 -1.457 -11.896 1.00 80.12 80 GLY A C 1
ATOM 654 O O . GLY A 1 80 ? 12.940 -0.546 -12.431 1.00 80.12 80 GLY A O 1
ATOM 655 N N . ASP A 1 81 ? 13.657 -1.610 -10.565 1.00 88.56 81 ASP A N 1
ATOM 656 C CA . ASP A 1 81 ? 12.943 -0.779 -9.569 1.00 88.56 81 ASP A CA 1
ATOM 657 C C . ASP A 1 81 ? 11.461 -0.598 -9.933 1.00 88.56 81 ASP A C 1
ATOM 659 O O . ASP A 1 81 ? 10.991 0.494 -10.270 1.00 88.56 81 ASP A O 1
ATOM 663 N N . MET A 1 82 ? 10.738 -1.719 -9.981 1.00 90.12 82 MET A N 1
ATOM 664 C CA . MET A 1 82 ? 9.385 -1.805 -10.520 1.00 90.12 82 MET A CA 1
ATOM 665 C C . MET A 1 82 ? 8.371 -2.213 -9.462 1.00 90.12 82 MET A C 1
ATOM 667 O O . MET A 1 82 ? 8.594 -3.126 -8.675 1.00 90.12 82 MET A O 1
ATOM 671 N N . ASN A 1 83 ? 7.198 -1.586 -9.516 1.00 91.94 83 ASN A N 1
ATOM 672 C CA . ASN A 1 83 ? 6.077 -1.879 -8.634 1.00 91.94 83 ASN A CA 1
ATOM 673 C C . ASN A 1 83 ? 4.743 -1.779 -9.385 1.00 91.94 83 ASN A C 1
ATOM 675 O O . ASN A 1 83 ? 4.438 -0.766 -10.028 1.00 91.94 83 ASN A O 1
ATOM 679 N N . TRP A 1 84 ? 3.902 -2.812 -9.277 1.00 94.00 84 TRP A N 1
ATOM 680 C CA . TRP A 1 84 ? 2.516 -2.739 -9.742 1.00 94.00 84 TRP A CA 1
ATOM 681 C C . TRP A 1 84 ? 1.696 -1.851 -8.804 1.00 94.00 84 TRP A C 1
ATOM 683 O O . TRP A 1 84 ? 1.495 -2.178 -7.639 1.00 94.00 84 TRP A O 1
ATOM 693 N N . ILE A 1 85 ? 1.166 -0.745 -9.330 1.00 94.88 85 ILE A N 1
ATOM 694 C CA . ILE A 1 85 ? 0.230 0.125 -8.599 1.00 94.88 85 ILE A CA 1
ATOM 695 C C . ILE A 1 85 ? -1.201 -0.390 -8.768 1.00 94.88 85 ILE A C 1
ATOM 697 O O . ILE A 1 85 ? -1.988 -0.411 -7.823 1.00 94.88 85 ILE A O 1
ATOM 701 N N . ILE A 1 86 ? -1.539 -0.825 -9.986 1.00 94.69 86 ILE A N 1
ATOM 702 C CA . ILE A 1 86 ? -2.771 -1.557 -10.284 1.00 94.69 86 ILE A CA 1
ATOM 703 C C . ILE A 1 86 ? -2.385 -2.769 -11.138 1.00 94.69 86 ILE A C 1
ATOM 705 O O . ILE A 1 86 ? -1.943 -2.561 -12.276 1.00 94.69 86 ILE A O 1
ATOM 709 N N . PRO A 1 87 ? -2.575 -4.008 -10.644 1.00 92.44 87 PRO A N 1
ATOM 710 C CA . PRO A 1 87 ? -2.182 -5.217 -11.363 1.00 92.44 87 PRO A CA 1
ATOM 711 C C . PRO A 1 87 ? -2.732 -5.249 -12.794 1.00 92.44 87 PRO A C 1
ATOM 713 O O . PRO A 1 87 ? -3.928 -5.038 -13.022 1.00 92.44 87 PRO A O 1
ATOM 716 N N . GLY A 1 88 ? -1.843 -5.455 -13.769 1.00 90.62 88 GLY A N 1
ATOM 717 C CA . GLY A 1 88 ? -2.179 -5.533 -15.195 1.00 90.62 88 GLY A CA 1
ATOM 718 C C . GLY A 1 88 ? -2.628 -4.218 -15.844 1.00 90.62 88 GLY A C 1
ATOM 719 O O . GLY A 1 88 ? -3.126 -4.241 -16.969 1.00 90.62 88 GLY A O 1
ATOM 720 N N . LYS A 1 89 ? -2.507 -3.070 -15.157 1.00 94.06 89 LYS A N 1
ATOM 721 C CA . LYS A 1 89 ? -2.942 -1.764 -15.690 1.00 94.06 89 LYS A CA 1
ATOM 722 C C . LYS A 1 89 ? -1.931 -0.645 -15.503 1.00 94.06 89 LYS A C 1
ATOM 724 O O . LYS A 1 89 ? -1.677 0.089 -16.451 1.00 94.06 89 LYS A O 1
ATOM 729 N N . ILE A 1 90 ? -1.410 -0.473 -14.288 1.00 95.19 90 ILE A N 1
ATOM 730 C CA . ILE A 1 90 ? -0.481 0.613 -13.957 1.00 95.19 90 ILE A CA 1
ATOM 731 C C . ILE A 1 90 ? 0.740 0.014 -13.277 1.00 95.19 90 ILE A C 1
ATOM 733 O O . ILE A 1 90 ? 0.647 -0.477 -12.151 1.00 95.19 90 ILE A O 1
ATOM 737 N N . LEU A 1 91 ? 1.868 0.100 -13.971 1.00 93.56 91 LEU A N 1
ATOM 738 C CA . LEU A 1 91 ? 3.188 -0.257 -13.479 1.00 93.56 91 LEU A CA 1
ATOM 739 C C . LEU A 1 91 ? 4.012 1.023 -13.317 1.00 93.56 91 LEU A C 1
ATOM 741 O O . LEU A 1 91 ? 4.069 1.838 -14.239 1.00 93.56 91 LEU A O 1
ATOM 745 N N . SER A 1 92 ? 4.638 1.186 -12.158 1.00 93.00 92 SER A N 1
ATOM 746 C CA . SER A 1 92 ? 5.660 2.204 -11.919 1.00 93.00 92 SER A CA 1
ATOM 747 C C . SER A 1 92 ? 7.034 1.561 -12.047 1.00 93.00 92 SER A C 1
ATOM 749 O O . SER A 1 92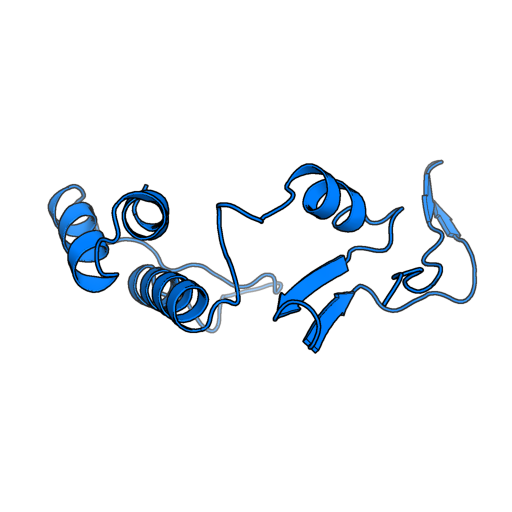 ? 7.218 0.458 -11.541 1.00 93.00 92 SER A O 1
ATOM 751 N N . PHE A 1 93 ? 7.975 2.233 -12.706 1.00 92.06 93 PHE A N 1
ATOM 752 C CA . PHE A 1 93 ? 9.361 1.785 -12.826 1.00 92.06 93 PHE A CA 1
ATOM 753 C C . PHE A 1 93 ? 10.311 2.968 -13.029 1.00 92.06 93 PHE A C 1
ATOM 755 O O . PHE A 1 93 ? 9.885 4.033 -13.494 1.00 92.06 93 PHE A O 1
ATOM 762 N N . CYS A 1 94 ? 11.591 2.788 -12.704 1.00 84.94 94 CYS A N 1
ATOM 763 C CA . CYS A 1 94 ? 12.616 3.783 -13.012 1.00 84.94 94 CYS A CA 1
ATOM 764 C C . CYS A 1 94 ? 12.837 3.920 -14.526 1.00 84.94 94 CYS A C 1
ATOM 766 O O . CYS A 1 94 ? 12.811 2.946 -15.274 1.00 84.94 94 CYS A O 1
ATOM 768 N N . GLY A 1 95 ? 13.085 5.147 -14.994 1.00 78.62 95 GLY A N 1
ATOM 769 C CA . GLY A 1 95 ? 13.345 5.401 -16.411 1.00 78.62 95 GLY A CA 1
ATOM 770 C C . GLY A 1 95 ? 14.556 4.598 -16.917 1.00 78.62 95 GLY A C 1
ATOM 771 O O . GLY A 1 95 ? 15.616 4.654 -16.285 1.00 78.62 95 GLY A O 1
ATOM 772 N N . PRO A 1 96 ? 14.439 3.873 -18.046 1.00 77.31 96 PRO A N 1
ATOM 773 C CA . PRO A 1 96 ? 15.533 3.061 -18.559 1.00 77.31 96 PRO A CA 1
ATOM 774 C C . PRO A 1 96 ? 16.691 3.959 -18.997 1.00 77.31 96 PRO A C 1
ATOM 776 O O . PRO A 1 96 ? 16.485 5.074 -19.485 1.00 77.31 96 PRO A O 1
ATOM 779 N N . HIS A 1 97 ? 17.914 3.468 -18.830 1.00 66.12 97 HIS A N 1
ATOM 780 C CA . HIS A 1 97 ? 19.126 4.168 -19.243 1.00 66.12 97 HIS A CA 1
ATOM 781 C C . HIS A 1 97 ? 19.770 3.428 -20.420 1.00 66.12 97 HIS A C 1
ATOM 783 O O . HIS A 1 97 ? 19.907 2.211 -20.391 1.00 66.12 97 HIS A O 1
ATOM 789 N N . ASN A 1 98 ? 20.184 4.171 -21.453 1.00 59.81 98 ASN A N 1
ATOM 790 C CA . ASN A 1 98 ? 20.760 3.604 -22.683 1.00 59.81 98 ASN A CA 1
ATOM 791 C C . ASN A 1 98 ? 22.148 2.962 -22.502 1.00 59.81 98 ASN A C 1
ATOM 793 O O . ASN A 1 98 ? 22.617 2.277 -23.408 1.00 59.81 98 ASN A O 1
ATOM 797 N N . GLU A 1 99 ? 22.825 3.212 -21.383 1.00 58.12 99 GLU A N 1
ATOM 798 C CA . GLU A 1 99 ? 24.171 2.711 -21.114 1.00 58.12 99 GLU A CA 1
ATOM 799 C C . GLU A 1 99 ? 24.212 2.082 -19.724 1.00 58.12 99 GLU A C 1
ATOM 801 O O . GLU A 1 99 ? 23.761 2.687 -18.749 1.00 58.12 99 GLU A O 1
ATOM 806 N N . SER A 1 100 ? 24.788 0.882 -19.628 1.00 56.06 100 SER A N 1
ATOM 807 C CA . SER A 1 100 ? 25.082 0.250 -18.345 1.00 56.06 100 SER A CA 1
ATOM 808 C C . SER A 1 100 ? 26.167 1.059 -17.635 1.00 56.06 100 SER A C 1
ATOM 810 O O . SER A 1 100 ? 27.312 1.095 -18.098 1.00 56.06 100 SER A O 1
ATOM 812 N N . ARG A 1 101 ? 25.830 1.715 -16.523 1.00 53.16 101 ARG A N 1
ATOM 813 C CA . ARG A 1 101 ? 26.832 2.339 -15.653 1.00 53.16 101 ARG A CA 1
ATOM 814 C C . ARG A 1 101 ? 27.219 1.360 -14.557 1.00 53.16 101 ARG A C 1
ATOM 816 O O . ARG A 1 101 ? 26.362 0.802 -13.883 1.00 53.16 101 ARG A O 1
ATOM 823 N N . ILE A 1 102 ? 28.523 1.165 -14.410 1.00 51.88 102 ILE A N 1
ATOM 824 C CA . ILE A 1 102 ? 29.124 0.476 -13.272 1.00 51.88 102 ILE A CA 1
ATOM 825 C C . ILE A 1 102 ? 29.628 1.586 -12.353 1.00 51.88 102 ILE A C 1
ATOM 827 O O . ILE A 1 102 ? 30.626 2.231 -12.673 1.00 51.88 102 ILE A O 1
ATOM 831 N N . GLU A 1 103 ? 28.930 1.848 -11.255 1.00 49.62 103 GLU A N 1
ATOM 832 C CA . GLU A 1 103 ? 29.460 2.650 -10.147 1.00 49.62 103 GLU A CA 1
ATOM 833 C C . GLU A 1 103 ? 29.626 1.713 -8.945 1.00 49.62 103 GLU A C 1
ATOM 835 O O . GLU A 1 103 ? 28.735 0.933 -8.631 1.00 49.62 103 GLU A O 1
ATOM 840 N N . ASP A 1 104 ? 30.817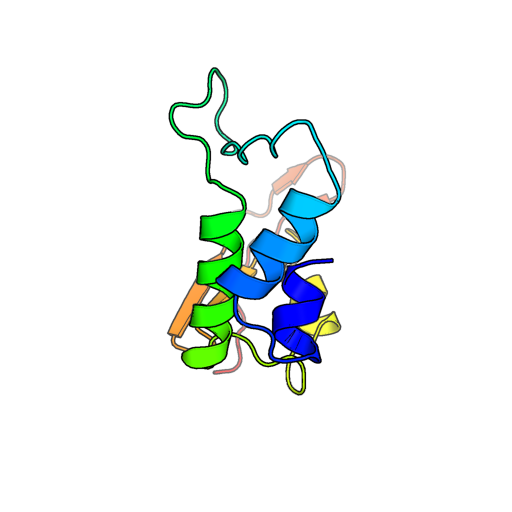 1.722 -8.340 1.00 55.00 104 ASP A N 1
ATOM 841 C CA . ASP A 1 104 ? 31.181 0.948 -7.140 1.00 55.00 104 ASP A CA 1
ATOM 842 C C . ASP A 1 104 ? 31.042 -0.590 -7.206 1.00 55.00 104 ASP A C 1
ATOM 844 O O . ASP A 1 104 ? 30.980 -1.263 -6.180 1.00 55.00 104 ASP A O 1
ATOM 848 N N . GLY A 1 105 ? 31.109 -1.181 -8.405 1.00 49.72 105 GLY A N 1
ATOM 849 C CA . GLY A 1 105 ? 31.145 -2.641 -8.589 1.00 49.72 105 GLY A CA 1
ATOM 850 C C . GLY A 1 105 ? 29.779 -3.303 -8.774 1.00 49.72 105 GLY A C 1
ATOM 851 O O . GLY A 1 105 ? 29.740 -4.504 -9.040 1.00 49.72 105 GLY A O 1
ATOM 852 N N . ASP A 1 106 ? 28.700 -2.520 -8.737 1.00 44.59 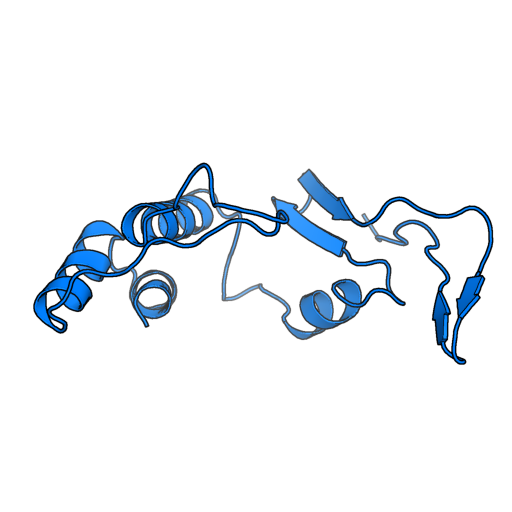106 ASP A N 1
ATOM 853 C CA . ASP A 1 106 ? 27.355 -2.962 -9.088 1.00 44.59 106 ASP A CA 1
ATOM 854 C C . ASP A 1 106 ? 27.035 -2.565 -10.540 1.00 44.59 106 ASP A C 1
ATOM 856 O O . ASP A 1 106 ? 27.163 -1.409 -10.954 1.00 44.59 106 ASP A O 1
ATOM 860 N N . ASN A 1 107 ? 26.665 -3.558 -11.356 1.00 43.94 107 ASN A N 1
ATOM 861 C CA . ASN A 1 107 ? 26.211 -3.339 -12.728 1.00 43.94 107 ASN A CA 1
ATOM 862 C C . ASN A 1 107 ? 24.759 -2.846 -12.703 1.00 43.94 107 ASN A C 1
ATOM 864 O O . ASN A 1 107 ? 23.847 -3.646 -12.499 1.00 43.94 107 ASN A O 1
ATOM 868 N N . PHE A 1 108 ? 24.526 -1.567 -12.997 1.00 51.53 108 PHE A N 1
ATOM 869 C CA . PHE A 1 108 ? 23.177 -1.053 -13.222 1.00 51.53 108 PHE A CA 1
ATOM 870 C C . PHE A 1 108 ? 22.805 -1.234 -14.695 1.00 51.53 108 PHE A C 1
ATOM 872 O O . PHE A 1 108 ? 23.188 -0.440 -15.557 1.00 51.53 108 PHE A O 1
ATOM 879 N N . VAL A 1 109 ? 22.067 -2.303 -14.994 1.00 49.22 109 VAL A N 1
ATOM 880 C CA . VAL A 1 109 ? 21.391 -2.483 -16.284 1.00 49.22 109 VAL A CA 1
ATOM 881 C C . VAL A 1 109 ? 19.904 -2.258 -16.044 1.00 49.22 109 VAL A C 1
ATOM 883 O O . VAL A 1 109 ? 19.208 -3.151 -15.582 1.00 49.22 109 VAL A O 1
ATOM 886 N N . LEU A 1 110 ? 19.407 -1.061 -16.359 1.00 52.81 110 LEU A N 1
ATOM 887 C CA . LEU A 1 110 ? 17.965 -0.822 -16.448 1.00 52.81 110 LEU A CA 1
ATOM 888 C C . LEU A 1 110 ? 17.487 -1.238 -17.843 1.00 52.81 110 LEU A C 1
ATOM 890 O O . LEU A 1 110 ? 17.075 -0.395 -18.644 1.00 52.81 110 LEU A O 1
ATOM 894 N N . ASP A 1 111 ? 17.604 -2.531 -18.157 1.00 50.78 111 ASP A N 1
ATOM 895 C CA . ASP A 1 111 ? 16.892 -3.091 -19.303 1.00 50.78 111 ASP A CA 1
ATOM 896 C C . ASP A 1 111 ? 15.395 -2.979 -19.000 1.00 50.78 111 ASP A C 1
ATOM 898 O O . ASP A 1 111 ? 14.939 -3.274 -17.894 1.00 50.78 111 ASP A O 1
ATOM 902 N N . GLY A 1 112 ? 14.628 -2.466 -19.963 1.00 51.28 112 GLY A N 1
ATOM 903 C CA . GLY A 1 112 ? 13.195 -2.253 -19.775 1.00 51.28 112 GLY A CA 1
ATOM 904 C C . GLY A 1 112 ? 12.468 -3.548 -19.373 1.00 51.28 112 GLY A C 1
ATOM 905 O O . GLY A 1 112 ? 12.930 -4.639 -19.714 1.00 51.28 112 GLY A O 1
ATOM 906 N N . PRO A 1 113 ? 11.314 -3.455 -18.686 1.00 53.66 113 PRO A N 1
ATOM 907 C CA . PRO A 1 113 ? 10.613 -4.607 -18.127 1.00 53.66 113 PRO A CA 1
ATOM 908 C C . PRO A 1 113 ? 10.445 -5.763 -19.124 1.00 53.66 113 PRO A C 1
ATOM 910 O O . PRO A 1 113 ? 9.701 -5.656 -20.102 1.00 53.66 113 PRO A O 1
ATOM 913 N N . HIS A 1 114 ? 11.054 -6.915 -18.839 1.00 55.94 114 HIS A N 1
ATOM 914 C CA . HIS A 1 114 ? 10.730 -8.188 -19.491 1.00 55.94 114 HIS A CA 1
ATOM 915 C C . HIS A 1 114 ? 9.516 -8.839 -18.817 1.00 55.94 114 HIS A C 1
ATOM 917 O O . HIS A 1 114 ? 9.575 -9.960 -18.315 1.00 55.94 114 HIS A O 1
ATOM 923 N N . ILE A 1 115 ? 8.397 -8.119 -18.789 1.00 55.09 115 ILE A N 1
ATOM 924 C CA . ILE A 1 115 ? 7.153 -8.620 -18.206 1.00 55.09 115 ILE A CA 1
ATOM 925 C C . ILE A 1 115 ? 6.483 -9.538 -19.225 1.00 55.09 115 ILE A C 1
ATOM 927 O O . ILE A 1 115 ? 6.162 -9.124 -20.342 1.00 55.09 115 ILE A O 1
ATOM 931 N N . ARG A 1 116 ? 6.259 -10.798 -18.842 1.00 45.56 116 ARG A N 1
ATOM 932 C CA . ARG A 1 116 ? 5.333 -11.671 -19.570 1.00 45.56 116 ARG A CA 1
ATOM 933 C C . ARG A 1 116 ? 3.917 -11.157 -19.309 1.00 45.56 116 ARG A C 1
ATOM 935 O O . ARG A 1 116 ? 3.409 -11.326 -18.206 1.00 45.56 116 ARG A O 1
ATOM 942 N N . LEU A 1 117 ? 3.345 -10.475 -20.301 1.00 41.94 117 LEU A N 1
ATOM 943 C CA . LEU A 1 117 ? 1.935 -10.070 -20.320 1.00 41.94 117 LEU A CA 1
ATOM 944 C C . LEU A 1 117 ? 1.001 -11.285 -20.390 1.00 41.94 117 LEU A C 1
ATOM 946 O O . LEU A 1 117 ? 1.368 -12.266 -21.080 1.00 41.94 117 LEU A O 1
#

pLDDT: mean 84.84, std 16.56, range [41.94, 97.88]

Foldseek 3Di:
DLLCCCQPVVDALVRSVVVVQVVDPPADWFPADPDPDDGPDGHHPSNVSNVSNVCVVVVQDHPVPDDPVVQVQCCDQQNFNWDRSRPPPDIDTDDADPDFDDDPNDTRHNDDDPDDD